Protein AF-A0A511HBB0-F1 (afdb_monomer)

Sequence (126 aa):
MDATVALCPLHPERPAEGTCSRCGTFLCEGCRRWQVGRMLCLHCHTVALGEKPSKRATLALIFATVGFIGFVPGLVGLVLGYQELADIRRGAAPGSGEGWAVLARNVGWFHVAMLVIIGLGVALRG

Organism: NCBI:txid83456

Solvent-accessible surface area (backbone atoms only — not comparable to full-atom values): 6538 Å² total; per-residue (Å²): 132,88,77,82,74,56,46,8,86,92,40,74,91,37,62,35,77,46,50,16,73,85,80,61,49,47,23,22,84,87,47,50,38,83,54,94,92,38,45,24,38,61,68,61,44,55,52,30,70,70,41,68,51,37,72,56,16,54,46,7,34,50,28,21,60,57,8,77,80,73,31,61,47,3,51,55,2,22,54,37,6,53,53,42,50,51,30,37,70,73,68,76,39,51,61,41,14,47,64,40,10,52,49,8,28,56,49,7,51,52,27,52,51,50,51,51,52,52,51,50,56,51,65,76,72,108

pLDDT: mean 90.36, std 8.18, range [42.84, 98.19]

Foldseek 3Di:
DDDPFDAQPVGNVAGFPAAFLQPRGGDGPVQWDDDLNTTHGPVLVVQLVPDDFDPLLVLLLVLLVCCVVPLVSLLVSQVSLVVQCVCVSVVNGRSNSNVSSVVSNVSSVVSVVVVVVVVVVVVVVD

Secondary structure (DSSP, 8-state):
------EETTEEEEE--EE-TTT--EE-TTT-EEETTEEE-HHHHHHHHHSPPPHHHHHHHHHHHHGGGTSHHHHHHHHHHHHHHHHHHTTSS-GGGHHHHHHHHHHHHHHHHHHHHHHHHHHTT-

Structure (mmCIF, N/CA/C/O backbone):
data_AF-A0A511HBB0-F1
#
_entry.id   AF-A0A511HBB0-F1
#
loop_
_atom_site.group_PDB
_atom_site.id
_atom_site.type_symbol
_atom_site.label_atom_id
_atom_site.label_alt_id
_atom_site.label_comp_id
_atom_site.label_asym_id
_atom_site.label_entity_id
_atom_site.label_seq_id
_atom_site.pdbx_PDB_ins_code
_atom_site.Cartn_x
_atom_site.Cartn_y
_atom_site.Cartn_z
_atom_site.occupancy
_atom_site.B_iso_or_equiv
_atom_site.auth_seq_id
_atom_site.auth_comp_id
_atom_site.auth_asym_id
_atom_site.auth_atom_id
_atom_site.pdbx_PDB_model_num
ATOM 1 N N . MET A 1 1 ? -33.242 -21.957 8.378 1.00 42.84 1 MET A N 1
ATOM 2 C CA . MET A 1 1 ? -31.890 -21.700 8.911 1.00 42.84 1 MET A CA 1
ATOM 3 C C . MET A 1 1 ? -31.882 -20.247 9.337 1.00 42.84 1 MET A C 1
ATOM 5 O O . MET A 1 1 ? -31.836 -19.391 8.464 1.00 42.84 1 MET A O 1
ATOM 9 N N . ASP A 1 2 ? -32.044 -19.972 10.630 1.00 48.50 2 ASP A N 1
ATOM 10 C CA . ASP A 1 2 ? -31.961 -18.603 11.147 1.00 48.50 2 ASP A CA 1
ATOM 11 C C . ASP A 1 2 ? -30.508 -18.145 11.062 1.00 48.50 2 ASP A C 1
ATOM 13 O O . ASP A 1 2 ? -29.646 -1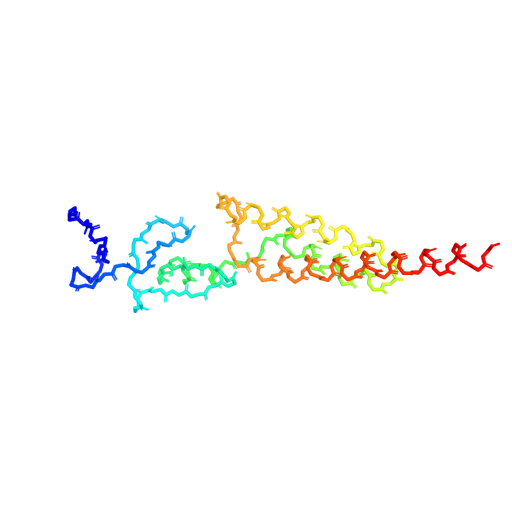8.614 11.806 1.00 48.50 2 ASP A O 1
ATOM 17 N N . ALA A 1 3 ? -30.219 -17.272 10.100 1.00 62.19 3 ALA A N 1
ATOM 18 C CA . ALA A 1 3 ? -28.941 -16.588 10.048 1.00 62.19 3 ALA A CA 1
ATOM 19 C C . ALA A 1 3 ? -28.886 -15.632 11.245 1.00 62.19 3 ALA A C 1
ATOM 21 O O . ALA A 1 3 ? -29.619 -14.646 11.293 1.00 62.19 3 ALA A O 1
ATOM 22 N N . THR A 1 4 ? -28.037 -15.929 12.227 1.00 76.12 4 THR A N 1
ATOM 23 C CA . THR A 1 4 ? -27.729 -15.002 13.313 1.00 76.12 4 THR A CA 1
ATOM 24 C C . THR A 1 4 ? -27.091 -13.752 12.715 1.00 76.12 4 THR A C 1
ATOM 26 O O . THR A 1 4 ? -25.934 -13.753 12.297 1.00 76.12 4 THR A O 1
ATOM 29 N N . VAL A 1 5 ? -27.873 -12.678 12.628 1.00 82.12 5 VAL A N 1
ATOM 30 C CA . VAL A 1 5 ? -27.400 -11.383 12.142 1.00 82.12 5 VAL A CA 1
ATOM 31 C C . VAL A 1 5 ? -26.450 -10.810 13.188 1.00 82.12 5 VAL A C 1
ATOM 33 O O . VAL A 1 5 ? -26.845 -10.571 14.328 1.00 82.12 5 VAL A O 1
ATOM 36 N N . ALA A 1 6 ? -25.185 -10.608 12.819 1.00 87.69 6 ALA A N 1
ATOM 37 C CA . ALA A 1 6 ? -24.238 -9.913 13.680 1.00 87.69 6 ALA A CA 1
ATOM 38 C C . ALA A 1 6 ? -24.700 -8.460 13.871 1.00 87.69 6 ALA A C 1
ATOM 40 O O . ALA A 1 6 ? -25.056 -7.791 12.902 1.00 87.69 6 ALA A O 1
ATOM 41 N N . LEU A 1 7 ? -24.701 -7.975 15.111 1.00 92.50 7 LEU A N 1
ATOM 42 C CA . LEU A 1 7 ? -25.184 -6.639 15.471 1.00 92.50 7 LEU A CA 1
ATOM 43 C C . LEU A 1 7 ? -24.015 -5.719 15.814 1.00 92.50 7 LEU A C 1
ATOM 45 O O . LEU A 1 7 ? -22.953 -6.164 16.261 1.00 92.50 7 LEU A O 1
ATOM 49 N N . CYS A 1 8 ? -24.202 -4.417 15.614 1.00 93.00 8 CYS A N 1
ATOM 50 C CA . CYS A 1 8 ? -23.207 -3.446 16.042 1.00 93.00 8 CYS A CA 1
ATOM 51 C C . CYS A 1 8 ? -23.190 -3.348 17.581 1.00 93.00 8 CYS A C 1
ATOM 53 O O . CYS A 1 8 ? -24.237 -3.110 18.176 1.00 93.00 8 CYS A O 1
ATOM 55 N N . PRO A 1 9 ? -22.026 -3.430 18.254 1.00 90.44 9 PRO A N 1
ATOM 56 C CA . PRO A 1 9 ? -21.971 -3.369 19.719 1.00 90.44 9 PRO A CA 1
ATOM 57 C C . PRO A 1 9 ? -22.408 -2.020 20.300 1.00 90.44 9 PRO A C 1
ATOM 59 O O . PRO A 1 9 ? -22.798 -1.951 21.459 1.00 90.44 9 PRO A O 1
ATOM 62 N N . LEU A 1 10 ? -22.314 -0.947 19.506 1.00 90.88 10 LEU A N 1
ATOM 63 C CA . LEU A 1 10 ? -22.740 0.403 19.893 1.00 90.88 10 LEU A CA 1
ATOM 64 C C . LEU A 1 10 ? -24.210 0.682 19.558 1.00 90.88 10 LEU A C 1
ATOM 66 O O . LEU A 1 10 ? -24.797 1.588 20.136 1.00 90.88 10 LEU A O 1
ATOM 70 N N . HIS A 1 11 ? -24.776 -0.075 18.617 1.00 92.81 11 HIS A N 1
ATOM 71 C CA . HIS A 1 11 ? -26.149 0.065 18.135 1.00 92.81 11 HIS A CA 1
ATOM 72 C C . HIS A 1 11 ? -26.743 -1.342 17.984 1.00 92.81 11 HIS A C 1
ATOM 74 O O . HIS A 1 11 ? -26.761 -1.869 16.864 1.00 92.81 11 HIS A O 1
ATOM 80 N N . PRO A 1 12 ? -27.151 -1.994 19.092 1.00 88.31 12 PRO A N 1
ATOM 81 C CA . PRO A 1 12 ? -27.647 -3.371 19.075 1.00 88.31 12 PRO A CA 1
ATOM 82 C C . PRO A 1 12 ? -28.886 -3.561 18.192 1.00 88.31 12 PRO A C 1
ATOM 84 O O . PRO A 1 12 ? -29.182 -4.666 17.763 1.00 88.31 12 PRO A O 1
ATOM 87 N N . GLU A 1 13 ? -29.606 -2.488 17.889 1.00 90.50 13 GLU A N 1
ATOM 88 C CA . GLU A 1 13 ? -30.754 -2.460 16.990 1.00 90.50 13 GLU A CA 1
ATOM 89 C C . GLU A 1 13 ? -30.379 -2.452 15.499 1.00 90.50 13 GLU A C 1
ATOM 91 O O . GLU A 1 13 ? -31.255 -2.596 14.646 1.00 90.50 13 GLU A O 1
ATOM 96 N N . ARG A 1 14 ? -29.094 -2.273 15.156 1.00 91.44 14 ARG A N 1
ATOM 97 C CA . ARG A 1 14 ? -28.629 -2.186 13.766 1.00 91.44 14 ARG A CA 1
ATOM 98 C C . ARG A 1 14 ? -27.789 -3.396 13.358 1.00 91.44 14 ARG A C 1
ATOM 100 O O . ARG A 1 14 ? -26.821 -3.729 14.054 1.00 91.44 14 ARG A O 1
ATOM 107 N N . PRO A 1 15 ? -28.075 -3.997 12.187 1.00 91.94 15 PRO A N 1
ATOM 108 C CA . PRO A 1 15 ? -27.241 -5.054 11.640 1.00 91.94 15 PRO A CA 1
ATOM 109 C C . PRO A 1 15 ? -25.841 -4.520 11.321 1.00 91.94 15 PRO A C 1
ATOM 111 O O . PRO A 1 15 ? -25.659 -3.382 10.878 1.00 91.94 15 PRO A O 1
ATOM 114 N N . ALA A 1 16 ? -24.839 -5.354 11.566 1.00 92.62 16 ALA A N 1
ATOM 115 C CA . ALA A 1 16 ? -23.480 -5.095 11.145 1.00 92.62 16 ALA A CA 1
ATOM 116 C C . ALA A 1 16 ? -23.346 -5.361 9.642 1.00 92.62 16 ALA A C 1
ATOM 118 O O . ALA A 1 16 ? -23.740 -6.412 9.146 1.00 92.62 16 ALA A O 1
ATOM 119 N N . GLU A 1 17 ? -22.745 -4.419 8.925 1.00 91.69 17 GLU A N 1
ATOM 120 C CA . GLU A 1 17 ? -22.439 -4.553 7.496 1.00 91.69 17 GLU A CA 1
ATOM 121 C C . GLU A 1 17 ? -21.042 -5.132 7.256 1.00 91.69 17 GLU A C 1
ATOM 123 O O . GLU A 1 17 ? -20.699 -5.535 6.147 1.00 91.69 17 GLU A O 1
ATOM 128 N N . GLY A 1 18 ? -20.210 -5.144 8.294 1.00 91.06 18 GLY A N 1
ATOM 129 C CA . GLY A 1 18 ? -18.856 -5.657 8.223 1.00 91.06 18 GLY A CA 1
ATOM 130 C C . GLY A 1 18 ? -18.143 -5.584 9.562 1.00 91.06 18 GLY A C 1
ATOM 131 O O . GLY A 1 18 ? -18.732 -5.290 10.605 1.00 91.06 18 GLY A O 1
ATOM 132 N N . THR A 1 19 ? -16.845 -5.848 9.521 1.00 93.56 19 THR A N 1
ATOM 133 C CA . THR A 1 19 ? -15.960 -5.841 10.684 1.00 93.56 19 THR A CA 1
ATOM 134 C C . THR A 1 19 ? -14.807 -4.872 10.479 1.00 93.56 19 THR A C 1
ATOM 136 O O . THR A 1 19 ? -14.259 -4.731 9.386 1.00 93.56 19 THR A O 1
ATOM 139 N N . CYS A 1 20 ? -14.421 -4.196 11.560 1.00 91.81 20 CYS A N 1
ATOM 140 C CA . CYS A 1 20 ? -13.249 -3.339 11.586 1.00 91.81 20 CYS A CA 1
ATOM 141 C C . CYS A 1 20 ? -12.011 -4.155 11.205 1.00 91.81 20 CYS A C 1
ATOM 143 O O . CYS A 1 20 ? -11.641 -5.088 11.915 1.00 91.81 20 CYS A O 1
ATOM 145 N N . SER A 1 21 ? -11.316 -3.757 10.142 1.00 88.50 21 SER A N 1
ATOM 146 C CA . SER A 1 21 ? -10.125 -4.450 9.64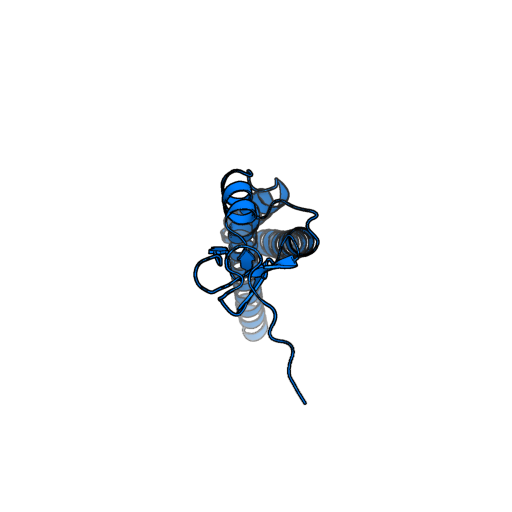1 1.00 88.50 21 SER A CA 1
ATOM 147 C C . SER A 1 21 ? -8.936 -4.421 10.615 1.00 88.50 21 SER A C 1
ATOM 149 O O . SER A 1 21 ? -7.962 -5.129 10.387 1.00 88.50 21 SER A O 1
ATOM 151 N N . ARG A 1 22 ? -8.987 -3.598 11.678 1.00 86.00 22 ARG A N 1
ATOM 152 C CA . ARG A 1 22 ? -7.931 -3.489 12.704 1.00 86.00 22 ARG A CA 1
ATOM 153 C C . ARG A 1 22 ? -8.252 -4.276 13.976 1.00 86.00 22 ARG A C 1
ATOM 155 O O . ARG A 1 22 ? -7.408 -5.028 14.439 1.00 86.00 22 ARG A O 1
ATOM 162 N N . CYS A 1 23 ? -9.437 -4.082 14.558 1.00 89.44 23 CYS A N 1
ATOM 163 C CA . CYS A 1 23 ? -9.797 -4.659 15.863 1.00 89.44 23 CYS A CA 1
ATOM 164 C C . CYS A 1 23 ? -10.871 -5.756 15.798 1.00 89.44 23 CYS A C 1
ATOM 166 O O . CYS A 1 23 ? -11.229 -6.308 16.831 1.00 89.44 23 CYS A O 1
ATOM 168 N N . GLY A 1 24 ? -11.427 -6.047 14.618 1.00 90.88 24 GLY A N 1
ATOM 169 C CA . GLY A 1 24 ? -12.444 -7.087 14.434 1.00 90.88 24 GLY A CA 1
ATOM 170 C C . GLY A 1 24 ? -13.847 -6.738 14.942 1.00 90.88 24 GLY A C 1
ATOM 171 O O . GLY A 1 24 ? -14.750 -7.553 14.819 1.00 90.88 24 GLY A O 1
ATOM 172 N N . THR A 1 25 ? -14.071 -5.539 15.487 1.00 93.38 25 THR A N 1
ATOM 173 C CA . THR A 1 25 ? -15.395 -5.095 15.960 1.00 93.38 25 THR A CA 1
ATOM 174 C C . THR A 1 25 ? -16.412 -5.024 14.820 1.00 93.38 25 THR A C 1
ATOM 176 O O . THR A 1 25 ? -16.101 -4.468 13.770 1.00 93.38 25 THR A O 1
ATOM 179 N N . PHE A 1 26 ? -17.635 -5.515 15.040 1.00 94.75 26 PHE A N 1
ATOM 180 C CA . PHE A 1 26 ? -18.753 -5.387 14.099 1.00 94.75 26 PHE A CA 1
ATOM 181 C C . PHE A 1 26 ? -19.215 -3.929 13.940 1.00 94.75 26 PHE A C 1
ATOM 183 O O . PHE A 1 26 ? -19.410 -3.211 14.923 1.00 94.75 26 PHE A O 1
ATOM 190 N N . LEU A 1 27 ? -19.401 -3.483 12.697 1.00 95.25 27 LEU A N 1
ATOM 191 C CA . LEU A 1 27 ? -19.721 -2.099 12.348 1.00 95.25 27 LEU A CA 1
ATOM 192 C C . LEU A 1 27 ? -21.035 -2.032 11.577 1.00 95.25 27 LEU A C 1
ATOM 194 O O . LEU A 1 27 ? -21.192 -2.704 10.561 1.00 95.25 27 LEU A O 1
ATOM 198 N N . CYS A 1 28 ? -21.956 -1.182 12.031 1.00 95.06 28 CYS A N 1
ATOM 199 C CA . CYS A 1 28 ? -23.084 -0.749 11.210 1.00 95.06 28 CYS A CA 1
ATOM 200 C C . CYS A 1 28 ? -22.657 0.363 10.239 1.00 95.06 28 CYS A C 1
ATOM 202 O O . CYS A 1 28 ? -21.579 0.958 10.379 1.00 95.06 28 CYS A O 1
ATOM 204 N N . GLU A 1 29 ? -23.549 0.707 9.312 1.00 92.19 29 GLU A N 1
ATOM 205 C CA . GLU A 1 29 ? -23.349 1.763 8.316 1.00 92.19 29 GLU A CA 1
ATOM 206 C C . GLU A 1 29 ? -22.909 3.111 8.923 1.00 92.19 29 GLU A C 1
ATOM 208 O O . GLU A 1 29 ? -22.080 3.820 8.358 1.00 92.19 29 GLU A O 1
ATOM 213 N N . GLY A 1 30 ? -23.418 3.463 10.109 1.00 91.00 30 GLY A N 1
ATOM 214 C CA . GLY A 1 30 ? -23.077 4.724 10.781 1.00 91.00 30 GLY A CA 1
ATOM 215 C C . GLY A 1 30 ? -21.705 4.717 11.465 1.00 91.00 30 GLY A C 1
ATOM 216 O O . GLY A 1 30 ? -21.033 5.752 11.550 1.00 91.00 30 GLY A O 1
ATOM 217 N N . CYS A 1 31 ? -21.266 3.548 11.941 1.00 92.94 31 CYS A N 1
ATOM 218 C CA . CYS A 1 31 ? -20.009 3.384 12.674 1.00 92.94 31 CYS A CA 1
ATOM 219 C C . CYS A 1 31 ? -18.804 3.135 11.759 1.00 92.94 31 CYS A C 1
ATOM 221 O O . CYS A 1 31 ? -17.667 3.331 12.201 1.00 92.94 31 CYS A O 1
ATOM 223 N N . ARG A 1 32 ? -19.026 2.712 10.507 1.00 92.81 32 ARG A N 1
ATOM 224 C CA . ARG A 1 32 ? -17.943 2.452 9.554 1.00 92.81 32 ARG A CA 1
ATOM 225 C C . ARG A 1 32 ? -17.254 3.746 9.118 1.00 92.81 32 ARG A C 1
ATOM 227 O O . ARG A 1 32 ? -17.890 4.773 8.868 1.00 92.81 32 ARG A O 1
ATOM 234 N N . ARG A 1 33 ? -15.930 3.700 9.012 1.00 92.81 33 ARG A N 1
ATOM 235 C CA . ARG A 1 33 ? -15.092 4.727 8.387 1.00 92.81 33 ARG A CA 1
ATOM 236 C C . ARG A 1 33 ? -14.204 4.058 7.354 1.00 92.81 33 ARG A C 1
ATOM 238 O O . ARG A 1 33 ? -13.598 3.029 7.641 1.00 92.81 33 ARG A O 1
ATOM 245 N N . TRP A 1 34 ? -14.155 4.627 6.157 1.00 87.19 34 TRP A N 1
ATOM 246 C CA . TRP A 1 34 ? -13.344 4.100 5.067 1.00 87.19 34 TRP A CA 1
ATOM 247 C C . TRP A 1 34 ? -11.974 4.768 5.060 1.00 87.19 34 TRP A C 1
ATOM 249 O O . TRP A 1 34 ? -11.882 5.989 4.986 1.00 87.19 34 TRP A O 1
ATOM 259 N N . GLN A 1 35 ? -10.918 3.959 5.096 1.00 83.44 35 GLN A N 1
ATOM 260 C CA . GLN A 1 35 ? -9.538 4.412 4.948 1.00 83.44 35 GLN A CA 1
ATOM 261 C C . GLN A 1 35 ? -8.831 3.516 3.937 1.00 83.44 35 GLN A C 1
ATOM 263 O O . GLN A 1 35 ? -8.616 2.343 4.205 1.00 83.44 35 GLN A O 1
ATOM 268 N N . VAL A 1 36 ? -8.525 4.064 2.756 1.00 80.44 36 VAL A N 1
ATOM 269 C CA . VAL A 1 36 ? -7.784 3.391 1.666 1.00 80.44 36 VAL A CA 1
ATOM 270 C C . VAL A 1 36 ? -8.259 1.943 1.413 1.00 80.44 36 VAL A C 1
ATOM 272 O O . VAL A 1 36 ? -7.475 1.006 1.329 1.00 80.44 36 VAL A O 1
ATOM 275 N N . GLY A 1 37 ? -9.578 1.745 1.304 1.00 77.44 37 GLY A N 1
ATOM 276 C CA . GLY A 1 37 ? -10.181 0.429 1.038 1.00 77.44 37 GLY A CA 1
ATOM 277 C C . GLY A 1 37 ? -10.388 -0.463 2.268 1.00 77.44 37 GLY A C 1
ATOM 278 O O . GLY A 1 37 ? -10.925 -1.560 2.137 1.00 77.44 37 GLY A O 1
ATOM 279 N N . ARG A 1 38 ? -10.025 0.002 3.467 1.00 82.38 38 ARG A N 1
ATOM 280 C CA . ARG A 1 38 ? -10.339 -0.657 4.739 1.00 82.38 38 ARG A CA 1
ATOM 281 C C . ARG A 1 38 ? -11.554 -0.056 5.402 1.00 82.38 38 ARG A C 1
ATOM 283 O O . ARG A 1 38 ? -11.725 1.162 5.418 1.00 82.38 38 ARG A O 1
ATOM 290 N N . MET A 1 39 ? -12.323 -0.923 6.045 1.00 89.75 39 MET A N 1
ATOM 291 C CA . MET A 1 39 ? -13.396 -0.525 6.938 1.00 89.75 39 MET A CA 1
ATOM 292 C C . MET A 1 39 ? -12.853 -0.478 8.370 1.00 89.75 39 MET A C 1
ATOM 294 O O . MET A 1 39 ? -12.440 -1.496 8.918 1.00 89.75 39 MET A O 1
ATOM 298 N N . LEU A 1 40 ? -12.827 0.699 8.987 1.00 91.12 40 LEU A N 1
ATOM 299 C CA . LEU A 1 40 ? -12.357 0.915 10.355 1.00 91.12 40 LEU A CA 1
ATO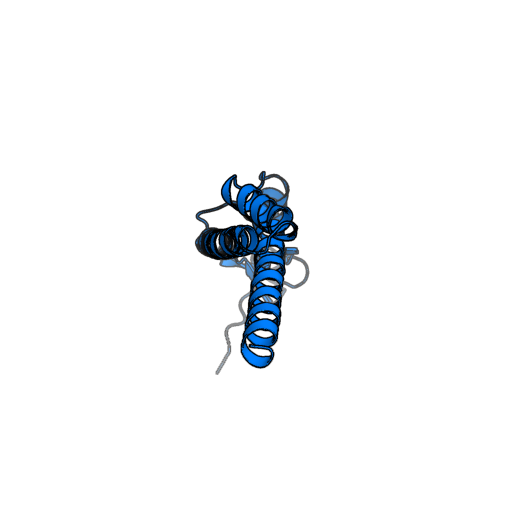M 300 C C . LEU A 1 40 ? -13.494 1.415 11.250 1.00 91.12 40 LEU A C 1
ATOM 302 O O . LEU A 1 40 ? -14.419 2.084 10.789 1.00 91.12 40 LEU A O 1
ATOM 306 N N . CYS A 1 41 ? -13.412 1.116 12.548 1.00 92.69 41 CYS A N 1
ATOM 307 C CA . CYS A 1 41 ? -14.251 1.771 13.549 1.00 92.69 41 CYS A CA 1
ATOM 308 C C . CYS A 1 41 ? -13.765 3.210 13.782 1.00 92.69 41 CYS A C 1
ATOM 310 O O . CYS A 1 41 ? -12.608 3.529 13.497 1.00 92.69 41 CYS A O 1
AT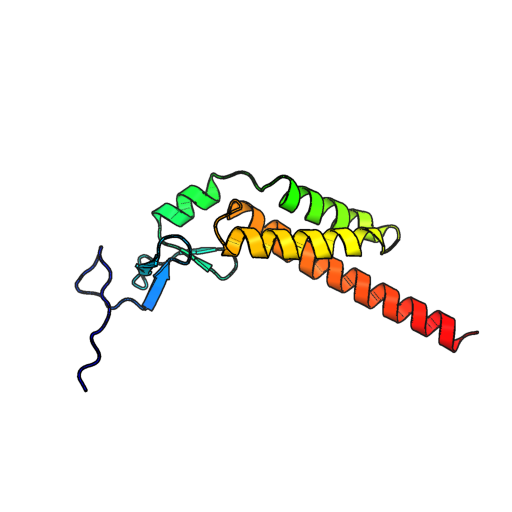OM 312 N N . LEU A 1 42 ? -14.620 4.072 14.345 1.00 90.19 42 LEU A N 1
ATOM 313 C CA . LEU A 1 42 ? -14.274 5.474 14.603 1.00 90.19 42 LEU A CA 1
ATOM 314 C C . LEU A 1 42 ? -12.969 5.623 15.401 1.00 90.19 42 LEU A C 1
ATOM 316 O O . LEU A 1 42 ? -12.117 6.414 15.016 1.00 90.19 42 LEU A O 1
ATOM 320 N N . HIS A 1 43 ? -12.790 4.829 16.460 1.00 89.31 43 HIS A N 1
ATOM 321 C CA . HIS A 1 43 ? -11.585 4.874 17.289 1.00 89.31 43 HIS A CA 1
ATOM 322 C C . HIS A 1 43 ? -10.326 4.453 16.514 1.00 89.31 43 HIS A C 1
ATOM 324 O O . HIS A 1 43 ? -9.326 5.160 16.502 1.00 89.31 43 HIS A O 1
ATOM 330 N N . CYS A 1 44 ? -10.365 3.323 15.803 1.00 88.19 44 CYS A N 1
ATOM 331 C CA . CYS A 1 44 ? -9.222 2.882 15.005 1.00 88.19 44 CYS A CA 1
ATOM 332 C C . CYS A 1 44 ? -8.894 3.854 13.866 1.00 88.19 44 CYS A C 1
ATOM 334 O O . CYS A 1 44 ? -7.723 3.996 13.523 1.00 88.19 44 CYS A O 1
ATOM 336 N N . HIS A 1 45 ? -9.908 4.511 13.301 1.00 89.00 45 HIS A N 1
ATOM 337 C CA . HIS A 1 45 ? -9.752 5.528 12.268 1.00 89.00 45 HIS A CA 1
ATOM 338 C C . HIS A 1 45 ? -9.097 6.805 12.813 1.00 89.00 45 HIS A C 1
ATOM 340 O O . HIS A 1 45 ? -8.159 7.312 12.208 1.00 89.00 45 HIS A O 1
ATOM 346 N N . THR A 1 46 ? -9.526 7.312 13.975 1.00 87.25 46 THR A N 1
ATOM 347 C CA . THR A 1 46 ? -8.898 8.498 14.586 1.00 87.25 46 THR A CA 1
ATOM 348 C C . THR A 1 46 ? -7.452 8.233 14.989 1.00 87.25 46 THR A C 1
ATOM 350 O O . THR A 1 46 ? -6.589 9.068 14.731 1.00 87.25 46 THR A O 1
ATOM 353 N N . VAL A 1 47 ? -7.163 7.051 15.542 1.00 83.88 47 VAL A N 1
ATOM 354 C CA . VAL A 1 47 ? -5.788 6.623 15.837 1.00 83.88 47 VAL A CA 1
ATOM 355 C C . VAL A 1 47 ? -4.955 6.577 14.552 1.00 83.88 47 VAL A C 1
ATOM 357 O O . VAL A 1 47 ? -3.855 7.121 14.509 1.00 83.88 47 VAL A O 1
ATOM 360 N N . ALA A 1 48 ? -5.491 5.990 13.479 1.00 79.88 48 ALA A N 1
ATOM 361 C CA . ALA A 1 48 ? -4.785 5.881 12.206 1.00 79.88 48 ALA A CA 1
ATOM 362 C C . ALA A 1 48 ? -4.542 7.236 11.513 1.00 79.88 48 ALA A C 1
ATOM 364 O O . ALA A 1 48 ? -3.577 7.350 10.768 1.00 79.88 48 ALA A O 1
ATOM 365 N N . LEU A 1 49 ? -5.362 8.264 11.756 1.00 77.56 49 LEU A N 1
ATOM 366 C CA . LEU A 1 49 ? -5.114 9.624 11.254 1.00 77.56 49 LEU A CA 1
ATOM 367 C C . LEU A 1 49 ? -3.986 10.348 12.007 1.00 77.56 49 LEU A C 1
ATOM 369 O O . LEU A 1 49 ? -3.319 11.201 11.428 1.00 77.56 49 LEU A O 1
ATOM 373 N N . GLY A 1 50 ? -3.783 10.032 13.290 1.00 76.88 50 GLY A N 1
ATOM 374 C CA . GLY A 1 50 ? -2.755 10.662 14.125 1.00 76.88 50 GLY A CA 1
ATOM 375 C C . GLY A 1 50 ? -1.366 10.021 14.019 1.00 76.88 50 GLY A C 1
ATOM 376 O O . GLY A 1 50 ? -0.365 10.650 14.363 1.00 76.88 50 GLY A O 1
ATOM 377 N N . GLU A 1 51 ? -1.279 8.775 13.553 1.00 82.81 51 GLU A N 1
ATOM 378 C CA . GLU A 1 51 ? -0.009 8.065 13.393 1.00 82.81 51 GLU A CA 1
ATOM 379 C C . GLU A 1 51 ? 0.794 8.643 12.211 1.00 82.81 51 GLU A C 1
ATOM 381 O O . GLU A 1 51 ? 0.281 8.805 11.107 1.00 82.81 51 GLU A O 1
ATOM 386 N N . LYS A 1 52 ? 2.093 8.907 12.387 1.00 85.9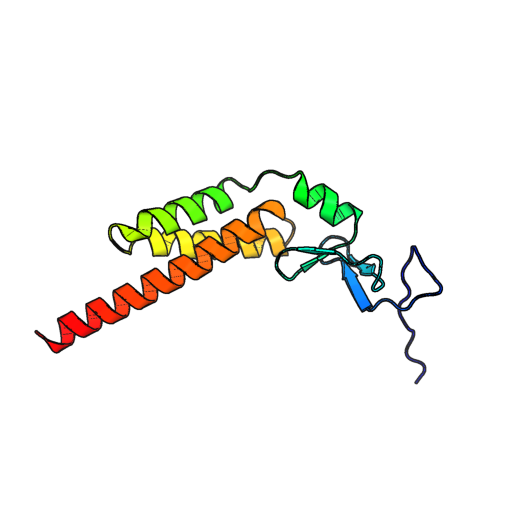4 52 LYS A N 1
ATOM 387 C CA . LYS A 1 52 ? 2.963 9.256 11.249 1.00 85.94 52 LYS A CA 1
ATOM 388 C C . LYS A 1 52 ? 3.192 8.019 10.367 1.00 85.94 52 LYS A C 1
ATOM 390 O O . LYS A 1 52 ? 3.345 6.929 10.923 1.00 85.94 52 LYS A O 1
ATOM 395 N N . PRO A 1 53 ? 3.262 8.167 9.029 1.00 86.44 53 PRO A N 1
ATOM 396 C CA . PRO A 1 53 ? 3.646 7.074 8.143 1.00 86.44 53 PRO A CA 1
ATOM 397 C C . PRO A 1 53 ? 4.965 6.440 8.586 1.00 86.44 53 PRO A C 1
ATOM 399 O O . PRO A 1 53 ? 5.859 7.127 9.095 1.00 86.44 53 PRO A O 1
ATOM 402 N N . SER A 1 54 ? 5.109 5.131 8.378 1.00 88.88 54 SER A N 1
ATOM 403 C CA . SER A 1 54 ? 6.370 4.462 8.683 1.00 88.88 54 SER A CA 1
ATOM 404 C C . SER A 1 54 ? 7.498 5.000 7.796 1.00 88.88 54 SER A C 1
ATOM 406 O O . SER A 1 54 ? 7.280 5.463 6.672 1.00 88.88 54 SER A O 1
ATOM 408 N N . LYS A 1 55 ? 8.746 4.872 8.266 1.00 93.19 55 LYS A N 1
ATOM 409 C CA . LYS A 1 55 ? 9.922 5.196 7.441 1.00 93.19 55 LYS A CA 1
ATOM 410 C C . LYS A 1 55 ? 9.917 4.415 6.126 1.00 93.19 55 LYS A C 1
ATOM 412 O O . LYS A 1 55 ? 10.360 4.946 5.115 1.00 93.19 55 LYS A O 1
ATOM 417 N N . ARG A 1 56 ? 9.405 3.178 6.127 1.00 93.38 56 ARG A N 1
ATOM 418 C CA . ARG A 1 56 ? 9.321 2.344 4.927 1.00 93.38 56 ARG A CA 1
ATOM 419 C C . ARG A 1 56 ? 8.290 2.885 3.940 1.00 93.38 56 ARG A C 1
ATOM 421 O O . ARG A 1 56 ? 8.620 2.973 2.764 1.00 93.38 56 ARG A O 1
ATOM 428 N N . ALA A 1 57 ? 7.109 3.303 4.397 1.00 91.81 57 ALA A N 1
ATOM 429 C CA . ALA A 1 57 ? 6.102 3.948 3.551 1.00 91.81 57 ALA A CA 1
ATOM 430 C C . ALA A 1 57 ? 6.657 5.220 2.887 1.00 91.81 57 ALA A C 1
ATOM 432 O O . ALA A 1 57 ? 6.514 5.419 1.680 1.00 91.81 57 ALA A O 1
ATOM 433 N N . THR A 1 58 ? 7.362 6.046 3.665 1.00 95.31 58 THR A N 1
ATOM 434 C CA . THR A 1 58 ? 8.016 7.261 3.166 1.00 95.31 58 THR A CA 1
ATOM 435 C C . THR A 1 58 ? 9.112 6.936 2.150 1.00 95.31 58 THR A C 1
ATOM 437 O O . THR A 1 58 ? 9.141 7.523 1.071 1.00 95.31 58 THR A O 1
ATOM 440 N N . LEU A 1 59 ? 9.990 5.972 2.452 1.00 95.75 59 LEU A N 1
ATOM 441 C CA . LEU A 1 59 ? 11.041 5.535 1.528 1.00 95.75 59 LEU A CA 1
ATOM 442 C C . LEU A 1 59 ? 10.458 4.945 0.243 1.00 95.75 59 LEU A C 1
ATOM 444 O O . LEU A 1 59 ? 10.957 5.261 -0.832 1.00 95.75 59 LEU A O 1
ATOM 448 N N . ALA A 1 60 ? 9.390 4.148 0.330 1.00 94.88 60 ALA A N 1
ATOM 449 C CA . ALA A 1 60 ? 8.709 3.601 -0.838 1.00 94.88 60 ALA A CA 1
ATOM 450 C C . ALA A 1 60 ? 8.290 4.720 -1.802 1.00 94.88 60 ALA A C 1
ATOM 452 O O . ALA A 1 60 ? 8.568 4.633 -2.999 1.00 94.88 60 ALA A O 1
ATOM 453 N N . LEU A 1 61 ? 7.696 5.801 -1.281 1.00 93.81 61 LEU A N 1
ATOM 454 C CA . LEU A 1 61 ? 7.296 6.936 -2.111 1.00 93.81 61 LEU A CA 1
ATOM 455 C C . LEU A 1 61 ? 8.494 7.719 -2.665 1.00 93.81 61 LEU A C 1
ATOM 457 O O . LEU A 1 61 ? 8.461 8.130 -3.826 1.00 93.81 61 LEU A O 1
ATOM 461 N N . ILE A 1 62 ? 9.559 7.901 -1.877 1.00 96.50 62 ILE A N 1
ATOM 462 C CA . ILE A 1 62 ? 10.788 8.561 -2.344 1.00 96.50 62 ILE A CA 1
ATOM 463 C C . ILE A 1 62 ? 11.383 7.783 -3.520 1.00 96.50 62 ILE A C 1
ATOM 465 O O . ILE A 1 62 ? 11.633 8.369 -4.569 1.00 96.50 62 ILE A O 1
ATOM 469 N N . PHE A 1 63 ? 11.556 6.467 -3.386 1.00 95.94 63 PHE A N 1
ATOM 470 C CA . PHE A 1 63 ? 12.096 5.625 -4.455 1.00 95.94 63 PHE A CA 1
ATOM 471 C C . PHE A 1 63 ? 11.195 5.604 -5.693 1.00 95.94 63 PHE A C 1
ATOM 473 O O . PHE A 1 63 ? 11.699 5.708 -6.810 1.00 95.94 63 PHE A O 1
ATOM 480 N N . ALA A 1 64 ? 9.873 5.551 -5.505 1.00 94.00 64 ALA A N 1
ATOM 481 C CA . ALA A 1 64 ? 8.918 5.684 -6.601 1.00 94.00 64 ALA A CA 1
ATOM 482 C C . ALA A 1 64 ? 9.083 7.030 -7.333 1.00 94.00 64 ALA A C 1
ATOM 484 O O . ALA A 1 64 ? 9.145 7.069 -8.556 1.00 94.00 64 ALA A O 1
ATOM 485 N N . THR A 1 65 ? 9.244 8.133 -6.601 1.00 96.06 65 THR A N 1
ATOM 486 C CA . THR A 1 65 ? 9.441 9.471 -7.184 1.00 96.06 65 THR A CA 1
ATOM 487 C C . THR A 1 65 ? 10.789 9.602 -7.900 1.00 96.06 65 THR A C 1
ATOM 489 O O . THR A 1 65 ? 10.855 10.060 -9.037 1.00 96.06 65 THR A O 1
ATOM 492 N N . VAL A 1 66 ? 11.880 9.145 -7.283 1.00 96.12 66 VAL A N 1
ATOM 493 C CA . VAL A 1 66 ? 13.220 9.147 -7.901 1.00 96.12 66 VAL A CA 1
ATOM 494 C C . VAL A 1 66 ? 13.267 8.228 -9.130 1.00 96.12 66 VAL A C 1
ATOM 496 O O . VAL A 1 66 ? 14.042 8.461 -10.057 1.00 96.12 66 VAL A O 1
ATOM 499 N N . GLY A 1 67 ? 12.383 7.227 -9.192 1.00 92.88 67 GLY A N 1
ATOM 500 C CA . GLY A 1 67 ? 12.202 6.342 -10.338 1.00 92.88 67 GLY A CA 1
ATOM 501 C C . GLY A 1 67 ? 11.961 7.073 -11.656 1.00 92.88 67 GLY A C 1
ATOM 502 O O . GLY A 1 67 ? 12.305 6.540 -12.699 1.00 92.88 67 GLY A O 1
ATOM 503 N N . PHE A 1 68 ? 11.459 8.306 -11.667 1.00 94.19 68 PHE A N 1
ATOM 504 C CA . PHE A 1 68 ? 11.286 9.047 -12.921 1.00 94.19 68 PHE A CA 1
ATOM 505 C C . PHE A 1 68 ? 12.603 9.442 -13.618 1.00 94.19 68 PHE A C 1
ATOM 507 O O . PHE A 1 68 ? 12.573 9.775 -14.797 1.00 94.19 68 PHE A O 1
ATOM 514 N N . ILE A 1 69 ? 13.756 9.355 -12.942 1.00 93.50 69 ILE A N 1
ATOM 515 C CA . ILE A 1 69 ? 15.068 9.692 -13.527 1.00 93.50 69 ILE A CA 1
ATOM 516 C C . ILE A 1 69 ? 15.647 8.535 -14.367 1.00 93.50 69 ILE A C 1
ATOM 518 O O . ILE A 1 69 ? 16.440 8.766 -15.273 1.00 93.50 69 ILE A O 1
ATOM 522 N N . GLY A 1 70 ? 15.252 7.286 -14.105 1.00 89.44 70 GLY A N 1
ATOM 523 C CA . GLY A 1 70 ? 15.835 6.123 -14.796 1.00 89.44 70 GLY A CA 1
ATOM 524 C C . GLY A 1 70 ? 15.064 4.812 -14.652 1.00 89.44 70 GLY A C 1
ATOM 525 O O . GLY A 1 70 ? 15.592 3.750 -14.960 1.00 89.44 70 GLY A O 1
ATOM 526 N N . PHE A 1 71 ? 13.832 4.876 -14.154 1.00 91.25 71 PHE A N 1
ATOM 527 C CA . PHE A 1 71 ? 12.870 3.795 -13.906 1.00 91.25 71 PHE A CA 1
ATOM 528 C C . PHE A 1 71 ? 13.294 2.720 -12.885 1.00 91.25 71 PHE A C 1
ATOM 530 O O . PHE A 1 71 ? 12.448 2.242 -12.132 1.00 91.25 71 PHE A O 1
ATOM 537 N N . VAL A 1 72 ? 14.586 2.397 -12.757 1.00 92.12 72 VAL A N 1
ATOM 538 C CA . VAL A 1 72 ? 15.107 1.374 -11.830 1.00 92.12 72 VAL A CA 1
ATOM 539 C C . VAL A 1 72 ? 14.797 1.675 -10.354 1.00 92.12 72 VAL A C 1
ATOM 541 O O . VAL A 1 72 ? 14.303 0.773 -9.673 1.00 92.12 72 VAL A O 1
ATOM 544 N N . PRO A 1 73 ? 14.980 2.905 -9.823 1.00 94.12 73 PRO A N 1
ATOM 545 C CA . PRO A 1 73 ? 14.595 3.202 -8.439 1.00 94.12 73 PRO A CA 1
ATOM 546 C C . PRO A 1 73 ? 13.098 2.975 -8.164 1.00 94.12 73 PRO A C 1
ATOM 548 O O . PRO A 1 73 ? 12.728 2.598 -7.052 1.00 94.12 73 PRO A O 1
ATOM 551 N N . GLY A 1 74 ? 12.243 3.106 -9.186 1.00 91.88 74 GLY A N 1
ATOM 552 C CA . GLY A 1 74 ? 10.808 2.831 -9.086 1.00 91.88 74 GLY A CA 1
ATOM 553 C C . GLY A 1 74 ? 10.493 1.374 -8.733 1.00 91.88 74 GLY A C 1
ATOM 554 O O . GLY A 1 74 ? 9.521 1.110 -8.026 1.00 91.88 74 GLY A O 1
ATOM 555 N N . LEU A 1 75 ? 11.360 0.430 -9.118 1.00 95.81 75 LEU A N 1
ATOM 556 C CA . LEU A 1 75 ? 11.237 -0.986 -8.750 1.00 95.81 75 LEU A CA 1
ATOM 557 C C . LEU A 1 75 ? 11.479 -1.211 -7.252 1.00 95.81 75 LEU A C 1
ATOM 559 O O . LEU A 1 75 ? 10.799 -2.018 -6.621 1.00 95.81 75 LEU A O 1
ATOM 563 N N . VAL A 1 76 ? 12.410 -0.461 -6.657 1.00 96.00 76 VAL A N 1
ATOM 564 C CA . VAL A 1 76 ? 12.634 -0.485 -5.203 1.00 96.00 76 VAL A CA 1
ATOM 565 C C . VAL A 1 76 ? 11.404 0.072 -4.486 1.00 96.00 76 VAL A C 1
ATOM 567 O O . VAL A 1 76 ? 10.901 -0.547 -3.547 1.00 96.00 76 VAL A O 1
ATOM 570 N N . GLY A 1 77 ? 10.866 1.195 -4.976 1.00 94.50 77 GLY A N 1
ATOM 571 C CA . GLY A 1 77 ? 9.623 1.783 -4.468 1.00 94.50 77 GLY A CA 1
ATOM 572 C C . GLY A 1 77 ? 8.443 0.807 -4.518 1.00 94.50 77 GLY A C 1
ATOM 573 O O . GLY A 1 77 ? 7.686 0.705 -3.551 1.00 94.50 77 GLY A O 1
ATOM 574 N N . LEU A 1 78 ? 8.341 0.020 -5.595 1.00 97.00 78 LEU A N 1
ATOM 575 C CA . LEU A 1 78 ? 7.327 -1.021 -5.770 1.00 97.00 78 LEU A CA 1
ATOM 576 C C . LEU A 1 78 ? 7.391 -2.084 -4.667 1.00 97.00 78 LEU A C 1
ATOM 578 O O . LEU A 1 78 ? 6.383 -2.368 -4.015 1.00 97.00 78 LEU A O 1
ATOM 582 N N . VAL A 1 79 ? 8.576 -2.662 -4.446 1.00 97.75 79 VAL A N 1
ATOM 583 C CA . VAL A 1 79 ? 8.785 -3.726 -3.451 1.00 97.75 79 VAL A CA 1
ATOM 584 C C . VAL A 1 79 ? 8.501 -3.210 -2.042 1.00 97.75 79 VAL A C 1
ATOM 586 O O . VAL A 1 79 ? 7.763 -3.852 -1.291 1.00 97.75 79 VAL A O 1
ATOM 589 N N . LEU A 1 80 ? 9.024 -2.029 -1.696 1.00 96.44 80 LEU A N 1
ATOM 590 C CA . LEU A 1 80 ? 8.784 -1.412 -0.390 1.00 96.44 80 LEU A CA 1
ATOM 591 C C . LEU A 1 80 ? 7.296 -1.104 -0.171 1.00 96.44 80 LEU A C 1
ATOM 593 O O . LEU A 1 80 ? 6.785 -1.335 0.924 1.00 96.44 80 LEU A O 1
ATOM 597 N N . GLY A 1 81 ? 6.584 -0.659 -1.213 1.00 95.44 81 GLY A N 1
ATOM 598 C CA . GLY A 1 81 ? 5.137 -0.447 -1.171 1.00 95.44 81 GLY A CA 1
ATOM 599 C C . GLY A 1 81 ? 4.364 -1.734 -0.866 1.00 95.44 81 GLY A C 1
ATOM 600 O O . GLY A 1 81 ? 3.498 -1.745 0.006 1.00 95.44 81 GLY A O 1
ATOM 601 N N . TYR A 1 82 ? 4.706 -2.854 -1.513 1.00 97.38 82 TYR A N 1
ATOM 602 C CA . TYR A 1 82 ? 4.084 -4.150 -1.214 1.00 97.38 82 TYR A CA 1
ATOM 603 C C . TYR A 1 82 ? 4.374 -4.645 0.207 1.00 97.38 82 TYR A C 1
ATOM 605 O O . TYR A 1 82 ? 3.457 -5.129 0.877 1.00 97.38 82 TYR A O 1
ATOM 613 N N . GLN A 1 83 ? 5.623 -4.524 0.667 1.00 97.06 83 GLN A N 1
ATOM 614 C CA . GLN A 1 83 ? 6.024 -4.921 2.019 1.00 97.06 83 GLN A CA 1
ATOM 615 C C . GLN A 1 83 ? 5.273 -4.116 3.082 1.00 97.06 83 GLN A C 1
ATOM 617 O O . GLN A 1 83 ? 4.742 -4.694 4.027 1.00 97.06 83 GLN A O 1
ATOM 622 N N . GLU A 1 84 ? 5.169 -2.800 2.901 1.00 95.38 84 GLU A N 1
ATOM 623 C CA . GLU A 1 84 ? 4.439 -1.932 3.823 1.00 95.38 84 GLU A CA 1
ATOM 624 C C . GLU A 1 84 ? 2.947 -2.284 3.877 1.00 95.38 84 GLU A C 1
ATOM 626 O O . GLU A 1 84 ? 2.385 -2.448 4.956 1.0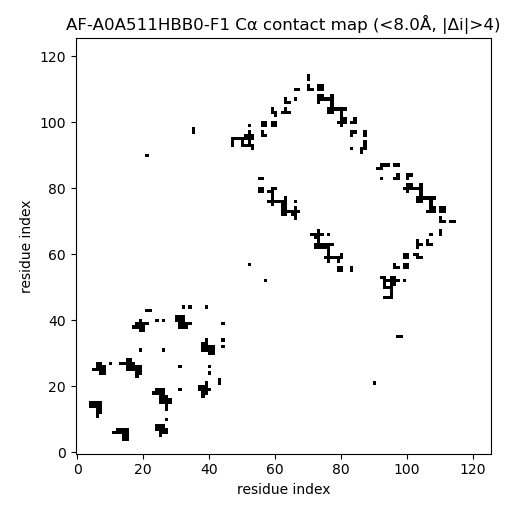0 95.38 84 GLU A O 1
ATOM 631 N N . LEU A 1 85 ? 2.299 -2.508 2.729 1.00 93.81 85 LEU A N 1
ATOM 632 C CA . LEU A 1 85 ? 0.894 -2.931 2.697 1.00 93.81 85 LEU A CA 1
ATOM 633 C C . LEU A 1 85 ? 0.673 -4.309 3.336 1.00 93.81 85 LEU A C 1
ATOM 635 O O . LEU A 1 85 ? -0.404 -4.587 3.870 1.00 93.81 85 LEU A O 1
ATOM 639 N N . ALA A 1 86 ? 1.654 -5.211 3.260 1.00 93.38 86 ALA A N 1
ATOM 640 C CA . ALA A 1 86 ? 1.601 -6.489 3.962 1.00 93.38 86 ALA A CA 1
ATOM 641 C C . ALA A 1 86 ? 1.707 -6.298 5.484 1.00 93.38 86 ALA A C 1
ATOM 643 O O . ALA A 1 86 ? 0.919 -6.888 6.222 1.00 93.38 86 ALA A O 1
ATOM 644 N N . ASP A 1 87 ? 2.604 -5.431 5.955 1.00 92.12 87 ASP A N 1
ATOM 645 C CA . ASP A 1 87 ? 2.763 -5.139 7.383 1.00 92.12 87 ASP A CA 1
ATOM 646 C C . ASP A 1 87 ? 1.551 -4.408 7.963 1.00 92.12 87 ASP A C 1
ATOM 648 O O . ASP A 1 87 ? 1.044 -4.801 9.013 1.00 92.12 87 ASP A O 1
ATOM 652 N N . ILE A 1 88 ? 0.994 -3.437 7.237 1.00 88.00 88 ILE A N 1
ATOM 653 C CA . ILE A 1 88 ? -0.246 -2.746 7.613 1.00 88.00 88 ILE A CA 1
ATOM 654 C C . ILE A 1 88 ? -1.427 -3.738 7.679 1.00 88.00 88 ILE A C 1
ATOM 656 O O . ILE A 1 88 ? -2.319 -3.601 8.517 1.00 88.00 88 ILE A O 1
ATOM 660 N N . ARG A 1 89 ? -1.472 -4.775 6.824 1.00 85.75 89 ARG A N 1
ATOM 661 C CA . ARG A 1 89 ? -2.476 -5.873 6.889 1.00 85.75 89 ARG A CA 1
ATOM 662 C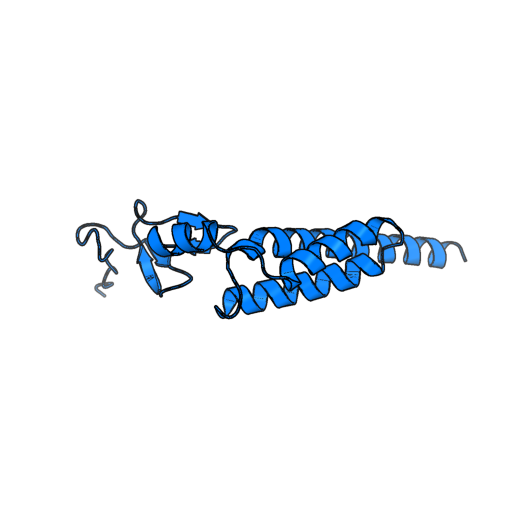 C . ARG A 1 89 ? -2.314 -6.777 8.093 1.00 85.75 89 ARG A C 1
ATOM 664 O O . ARG A 1 89 ? -3.319 -7.193 8.652 1.00 85.75 89 ARG A O 1
ATOM 671 N N . ARG A 1 90 ? -1.084 -7.036 8.518 1.00 85.19 90 ARG A N 1
ATOM 672 C CA . ARG A 1 90 ? -0.803 -7.833 9.717 1.00 85.19 90 ARG A CA 1
ATOM 673 C C . ARG A 1 90 ? -0.875 -7.025 11.016 1.00 85.19 90 ARG A C 1
ATOM 675 O O . ARG A 1 90 ? -0.666 -7.591 12.080 1.00 85.19 90 ARG A O 1
ATOM 682 N N . GLY A 1 91 ? -1.133 -5.717 10.937 1.00 82.06 91 GLY A N 1
ATOM 683 C CA . GLY A 1 91 ? -1.106 -4.815 12.093 1.00 82.06 91 GLY A CA 1
ATOM 684 C C . GLY A 1 91 ? 0.305 -4.514 12.616 1.00 82.06 91 GLY A C 1
ATOM 685 O O . GLY A 1 91 ? 0.440 -3.995 13.717 1.00 82.06 91 GLY A O 1
ATOM 686 N N . ALA A 1 92 ? 1.347 -4.828 11.841 1.00 84.88 92 ALA A N 1
ATOM 687 C CA . ALA A 1 92 ? 2.752 -4.631 12.203 1.00 84.88 92 ALA A CA 1
ATOM 688 C C . ALA A 1 92 ? 3.294 -3.237 11.826 1.00 84.88 92 ALA A C 1
ATOM 690 O O . ALA A 1 92 ? 4.383 -2.867 12.261 1.00 84.88 92 ALA A O 1
ATOM 691 N N . ALA A 1 93 ? 2.552 -2.466 11.025 1.00 86.62 93 ALA A N 1
ATOM 692 C CA . ALA A 1 93 ? 2.907 -1.105 10.628 1.00 86.62 93 ALA A CA 1
ATOM 693 C C . ALA A 1 93 ? 1.710 -0.139 10.756 1.00 86.62 93 ALA A C 1
ATOM 695 O O . ALA A 1 93 ? 0.558 -0.583 10.670 1.00 86.62 93 ALA A O 1
ATOM 696 N N . PRO A 1 94 ? 1.964 1.174 10.944 1.00 84.31 94 PRO A N 1
ATOM 697 C CA . PRO A 1 94 ? 0.923 2.193 11.061 1.00 84.31 94 PRO A CA 1
ATOM 698 C C . PRO A 1 94 ? 0.037 2.285 9.818 1.00 84.31 94 PRO A C 1
ATOM 700 O O . PRO A 1 94 ? 0.527 2.388 8.692 1.00 84.31 94 PRO A O 1
ATOM 703 N N . GLY A 1 95 ? -1.282 2.335 10.017 1.00 83.00 95 GLY A N 1
ATOM 704 C CA . GLY A 1 95 ? -2.249 2.434 8.915 1.00 83.00 95 GLY A CA 1
ATOM 705 C C . GLY A 1 95 ? -2.180 3.759 8.145 1.00 83.00 95 GLY A C 1
ATOM 706 O O . GLY A 1 95 ? -2.625 3.841 7.002 1.00 83.00 95 GLY A O 1
ATOM 707 N N . SER A 1 96 ? -1.585 4.799 8.729 1.00 85.69 96 SER A N 1
ATOM 708 C CA . SER A 1 96 ? -1.377 6.096 8.074 1.00 85.69 96 SER A CA 1
ATOM 709 C C . SER A 1 96 ? -0.466 6.032 6.845 1.00 85.69 96 SER A C 1
ATOM 711 O O . SER A 1 96 ? -0.582 6.862 5.942 1.00 85.69 96 SER A O 1
ATOM 713 N N . GLY A 1 97 ? 0.417 5.030 6.774 1.00 86.75 97 GLY A N 1
ATOM 714 C CA . GLY A 1 97 ? 1.279 4.783 5.619 1.00 86.75 97 GLY A CA 1
ATOM 715 C C . GLY A 1 97 ? 0.565 4.142 4.426 1.00 86.75 97 GLY A C 1
ATOM 716 O O . GLY A 1 97 ? 1.156 4.054 3.352 1.00 86.75 97 GLY A O 1
ATOM 717 N N . GLU A 1 98 ? -0.693 3.709 4.568 1.00 88.81 98 GLU A N 1
ATOM 718 C CA . GLU A 1 98 ? -1.380 2.902 3.551 1.00 88.81 98 GLU A CA 1
ATOM 719 C C . GLU A 1 98 ? -1.526 3.645 2.219 1.00 88.81 98 GLU A C 1
ATOM 721 O O . GLU A 1 98 ? -1.200 3.095 1.168 1.00 88.81 98 GLU A O 1
ATOM 726 N N . GLY A 1 99 ? -1.917 4.923 2.252 1.00 89.94 99 GLY A N 1
ATOM 727 C CA . GLY A 1 99 ? -2.020 5.746 1.042 1.00 89.94 99 GLY A CA 1
ATOM 728 C C . GLY A 1 99 ? -0.674 5.922 0.329 1.00 89.94 99 GLY A C 1
ATOM 729 O O . GLY A 1 99 ? -0.595 5.775 -0.890 1.00 89.94 99 GLY A O 1
ATOM 730 N N . TRP A 1 100 ? 0.398 6.153 1.093 1.00 91.56 100 TRP A N 1
ATOM 731 C CA . TRP A 1 100 ? 1.763 6.300 0.574 1.00 91.56 100 TRP A CA 1
ATOM 732 C C . TRP A 1 100 ? 2.246 5.006 -0.083 1.00 91.56 100 TRP A C 1
ATOM 734 O O . TRP A 1 100 ? 2.794 5.032 -1.183 1.00 91.56 100 TRP A O 1
ATOM 744 N N . ALA A 1 101 ? 1.991 3.868 0.560 1.00 94.12 101 ALA A N 1
ATOM 745 C CA . ALA A 1 101 ? 2.385 2.559 0.064 1.00 94.12 101 ALA A CA 1
ATOM 746 C C . ALA A 1 101 ? 1.587 2.133 -1.182 1.00 94.12 101 ALA A C 1
ATOM 748 O O . ALA A 1 101 ? 2.171 1.586 -2.119 1.00 94.12 101 ALA A O 1
ATOM 749 N N . VAL A 1 102 ? 0.278 2.424 -1.243 1.00 94.81 102 VAL A N 1
ATOM 750 C CA . VAL A 1 102 ? -0.540 2.216 -2.455 1.00 94.81 102 VAL A CA 1
ATOM 751 C C . VAL A 1 102 ? -0.033 3.078 -3.607 1.00 94.81 102 VAL A C 1
ATOM 753 O O . VAL A 1 102 ? 0.126 2.567 -4.717 1.00 94.81 102 VAL A O 1
ATOM 756 N N . LEU A 1 103 ? 0.249 4.359 -3.355 1.00 95.38 103 LEU A N 1
ATOM 757 C CA . LEU A 1 103 ? 0.764 5.268 -4.375 1.00 95.38 103 LEU A CA 1
ATOM 758 C C . LEU A 1 103 ? 2.127 4.798 -4.897 1.00 95.38 103 LEU A C 1
ATOM 760 O O . LEU A 1 103 ? 2.287 4.638 -6.104 1.00 95.38 103 LEU A O 1
ATOM 764 N N . ALA A 1 104 ? 3.069 4.493 -3.999 1.00 96.19 104 ALA A N 1
ATOM 765 C CA . ALA A 1 104 ? 4.390 3.977 -4.354 1.00 96.19 104 ALA A CA 1
ATOM 766 C C . ALA A 1 104 ? 4.304 2.687 -5.185 1.00 96.19 104 ALA A C 1
ATOM 768 O O . ALA A 1 104 ? 4.990 2.555 -6.196 1.00 96.19 104 ALA A O 1
ATOM 769 N N . ARG A 1 105 ? 3.414 1.760 -4.807 1.00 97.19 105 ARG A N 1
ATOM 770 C CA . ARG A 1 105 ? 3.168 0.522 -5.554 1.00 97.19 105 ARG A CA 1
ATOM 771 C C . ARG A 1 105 ? 2.630 0.795 -6.960 1.00 97.19 105 ARG A C 1
ATOM 773 O O . ARG A 1 105 ? 3.109 0.212 -7.924 1.00 97.19 105 ARG A O 1
ATOM 780 N N . ASN A 1 106 ? 1.619 1.646 -7.094 1.00 97.19 106 ASN A N 1
ATOM 781 C CA . ASN A 1 106 ? 1.009 1.908 -8.399 1.00 97.19 106 ASN A CA 1
ATOM 782 C C . ASN A 1 106 ? 1.987 2.642 -9.333 1.00 97.19 106 ASN A C 1
ATOM 784 O O . ASN A 1 106 ? 2.105 2.289 -10.503 1.00 97.19 106 ASN A O 1
ATOM 788 N N . VAL A 1 107 ? 2.734 3.612 -8.800 1.00 97.25 107 VAL A N 1
ATOM 789 C CA . VAL A 1 107 ? 3.794 4.317 -9.533 1.00 97.25 107 VAL A CA 1
ATOM 790 C C . VAL A 1 107 ? 4.920 3.354 -9.928 1.00 97.25 107 VAL A C 1
ATOM 792 O O . VAL A 1 107 ? 5.341 3.352 -11.078 1.00 97.25 107 VAL A O 1
ATOM 795 N N . GLY A 1 108 ? 5.344 2.459 -9.035 1.00 96.81 108 GLY A N 1
ATOM 796 C CA . GLY A 1 108 ? 6.347 1.445 -9.358 1.00 96.81 108 GLY A CA 1
ATOM 797 C C . GLY A 1 108 ? 5.927 0.509 -10.501 1.00 96.81 108 GLY A C 1
ATOM 798 O O . GLY A 1 108 ? 6.742 0.189 -11.363 1.00 96.81 108 GLY A O 1
ATOM 799 N N . TRP A 1 109 ? 4.647 0.125 -10.577 1.00 98.19 109 TRP A N 1
ATOM 800 C CA . TRP A 1 109 ? 4.111 -0.625 -11.724 1.00 98.19 109 TRP A CA 1
ATOM 801 C C . TRP A 1 109 ? 4.160 0.166 -13.032 1.00 98.19 109 TRP A C 1
ATOM 803 O O . TRP A 1 109 ? 4.445 -0.410 -14.082 1.00 98.19 109 TRP A O 1
ATOM 813 N N . PHE A 1 110 ? 3.934 1.480 -12.978 1.00 97.62 110 PHE A N 1
ATOM 814 C CA . PHE A 1 110 ? 4.147 2.347 -14.132 1.00 97.62 110 PHE A CA 1
ATOM 815 C C . PHE A 1 110 ? 5.616 2.308 -14.595 1.00 97.62 110 PHE A C 1
ATOM 817 O O . PHE A 1 110 ? 5.864 2.143 -15.790 1.00 97.62 110 PHE A O 1
ATOM 824 N N . HIS A 1 111 ? 6.594 2.366 -13.678 1.00 97.25 111 HIS A N 1
ATOM 825 C CA . HIS A 1 111 ? 8.014 2.249 -14.047 1.00 97.25 111 HIS A CA 1
ATOM 826 C C . HIS A 1 111 ? 8.349 0.888 -14.674 1.00 97.25 111 HIS A C 1
ATOM 828 O O . HIS A 1 111 ? 9.075 0.853 -15.667 1.00 97.25 111 HIS A O 1
ATOM 834 N N . VAL A 1 112 ? 7.787 -0.215 -14.158 1.00 97.69 112 VAL A N 1
ATOM 835 C CA . VAL A 1 112 ? 7.917 -1.555 -14.770 1.00 97.69 112 VAL A CA 1
ATOM 836 C C . VAL A 1 112 ? 7.401 -1.546 -16.209 1.00 97.69 112 VAL A C 1
ATOM 838 O O . VAL A 1 112 ? 8.105 -1.986 -17.116 1.00 97.69 112 VAL A O 1
ATOM 841 N N . ALA A 1 113 ? 6.192 -1.025 -16.432 1.00 97.56 113 ALA A N 1
ATOM 842 C CA . ALA A 1 113 ? 5.583 -0.989 -17.758 1.00 97.56 113 ALA A CA 1
ATOM 843 C C . ALA A 1 113 ? 6.430 -0.180 -18.754 1.00 97.56 113 ALA A C 1
ATOM 845 O O . ALA A 1 113 ? 6.655 -0.630 -19.877 1.00 97.56 113 ALA A O 1
ATOM 846 N N . MET A 1 114 ? 6.955 0.975 -18.332 1.00 97.06 114 MET A N 1
ATOM 847 C CA . MET A 1 114 ? 7.839 1.795 -19.165 1.00 97.06 114 MET A CA 1
ATOM 848 C C . MET A 1 114 ? 9.138 1.069 -19.522 1.00 97.06 114 MET A C 1
ATOM 850 O O . MET A 1 114 ? 9.528 1.075 -20.686 1.00 97.06 114 MET A O 1
ATOM 854 N N . LEU A 1 115 ? 9.778 0.393 -18.563 1.00 96.38 115 LEU A N 1
ATOM 855 C CA . LEU A 1 115 ? 10.990 -0.392 -18.828 1.00 96.38 115 LEU A CA 1
ATOM 856 C C . LEU A 1 115 ? 10.745 -1.517 -19.835 1.00 96.38 115 LEU A C 1
ATOM 858 O O . LEU A 1 115 ? 11.563 -1.715 -20.730 1.00 96.38 115 LEU A O 1
ATOM 862 N N . VAL A 1 116 ? 9.615 -2.220 -19.724 1.00 96.81 116 VAL A N 1
ATOM 863 C CA . VAL A 1 116 ? 9.234 -3.267 -20.682 1.00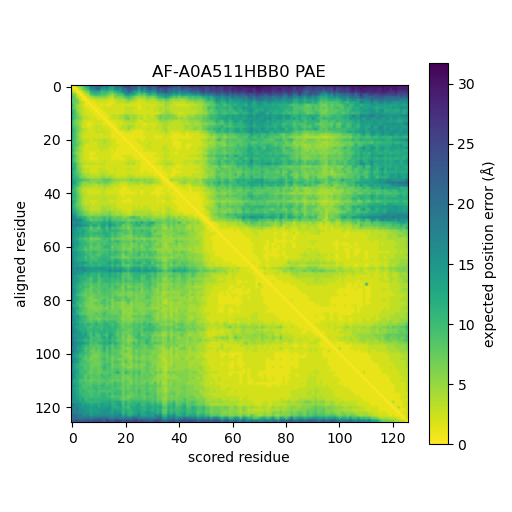 96.81 116 VAL A CA 1
ATOM 864 C C . VAL A 1 116 ? 9.031 -2.676 -22.077 1.00 96.81 116 VAL A C 1
ATOM 866 O O . VAL A 1 116 ? 9.579 -3.201 -23.042 1.00 96.81 116 VAL A O 1
ATOM 869 N N . ILE A 1 117 ? 8.299 -1.564 -22.193 1.00 96.88 117 ILE A N 1
ATOM 870 C CA . ILE A 1 117 ? 8.053 -0.895 -23.479 1.00 96.88 117 ILE A CA 1
ATOM 871 C C . ILE A 1 117 ? 9.366 -0.427 -24.120 1.00 96.88 117 ILE A C 1
ATOM 873 O O . ILE A 1 117 ? 9.588 -0.676 -25.304 1.00 96.88 117 ILE A O 1
ATOM 877 N N . ILE A 1 118 ? 10.251 0.208 -23.346 1.00 95.12 118 ILE A N 1
ATOM 878 C CA . ILE A 1 118 ? 11.563 0.662 -23.826 1.00 95.12 118 ILE A CA 1
ATOM 879 C C . ILE A 1 118 ? 12.409 -0.536 -24.268 1.00 95.12 118 ILE A C 1
ATOM 881 O O . ILE A 1 118 ? 12.959 -0.517 -25.367 1.00 95.12 118 ILE A O 1
ATOM 885 N N . GLY A 1 119 ? 12.482 -1.591 -23.452 1.00 95.31 119 GLY A N 1
ATOM 886 C CA . GLY A 1 119 ? 13.252 -2.798 -23.756 1.00 95.31 119 GLY A CA 1
ATOM 887 C C . GLY A 1 119 ? 12.779 -3.496 -25.031 1.00 95.31 119 GLY A C 1
ATOM 888 O O . GLY A 1 119 ? 13.599 -3.827 -25.884 1.00 95.31 119 GLY A O 1
ATOM 889 N N . LEU A 1 120 ? 11.462 -3.648 -25.208 1.00 97.00 120 LEU A N 1
ATOM 890 C CA . LEU A 1 120 ? 10.873 -4.175 -26.443 1.00 97.00 120 LEU A CA 1
ATOM 891 C C . LEU A 1 120 ? 11.182 -3.273 -27.641 1.00 97.00 120 LEU A C 1
ATOM 893 O O . LEU A 1 120 ? 11.566 -3.764 -28.697 1.00 97.00 120 LEU A O 1
ATOM 897 N N . GLY A 1 121 ? 11.061 -1.954 -27.479 1.00 96.31 121 GLY A N 1
ATOM 898 C CA . GLY A 1 121 ? 11.374 -0.992 -28.533 1.00 96.31 121 GLY A CA 1
ATOM 899 C C . GLY A 1 121 ? 12.837 -1.039 -28.977 1.00 96.31 121 GLY A C 1
ATOM 900 O O . GLY A 1 121 ? 13.111 -0.892 -30.164 1.00 96.31 121 GLY A O 1
ATOM 901 N N . VAL A 1 122 ? 13.773 -1.270 -28.053 1.00 95.69 122 VAL A N 1
ATOM 902 C CA . VAL A 1 122 ? 15.193 -1.474 -28.377 1.00 95.69 122 VAL A CA 1
ATOM 903 C C . VAL A 1 122 ? 15.399 -2.819 -29.076 1.00 95.69 122 VAL A C 1
ATOM 905 O O . VAL A 1 122 ? 16.034 -2.857 -30.123 1.00 95.69 122 VAL A O 1
ATOM 908 N N . ALA A 1 123 ? 14.820 -3.901 -28.548 1.00 94.69 123 ALA A N 1
ATOM 909 C CA . ALA A 1 123 ? 14.977 -5.249 -29.095 1.00 94.69 123 ALA A CA 1
ATOM 910 C C . ALA A 1 123 ? 14.384 -5.4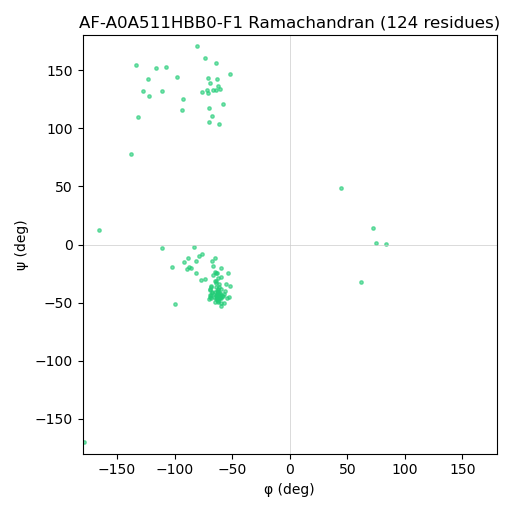21 -30.503 1.00 94.69 123 ALA A C 1
ATOM 912 O O . ALA A 1 123 ? 14.895 -6.211 -31.279 1.00 94.69 123 ALA A O 1
ATOM 913 N N . LEU A 1 124 ? 13.314 -4.692 -30.837 1.00 95.44 124 LEU A N 1
ATOM 914 C CA . LEU A 1 124 ? 12.698 -4.720 -32.170 1.00 95.44 124 LEU A CA 1
ATOM 915 C C . LEU A 1 124 ? 13.423 -3.835 -33.198 1.00 95.44 124 LEU A C 1
ATOM 917 O O . LEU A 1 124 ? 13.116 -3.911 -34.386 1.00 95.44 124 LEU A O 1
ATOM 921 N N . ARG A 1 125 ? 14.315 -2.941 -32.750 1.00 89.19 125 ARG A N 1
ATOM 922 C CA . ARG A 1 125 ? 15.078 -2.021 -33.614 1.00 89.19 125 ARG A CA 1
ATOM 923 C C . ARG A 1 125 ? 16.520 -2.465 -33.849 1.00 89.19 125 ARG A C 1
ATOM 925 O O . ARG A 1 125 ? 17.139 -1.931 -34.767 1.00 89.19 125 ARG A O 1
ATOM 932 N N . GLY A 1 126 ? 17.048 -3.341 -32.995 1.00 73.50 126 GLY A N 1
ATOM 933 C CA . GLY A 1 126 ? 18.345 -4.002 -33.168 1.00 73.50 126 GLY A CA 1
ATOM 934 C C . GLY A 1 126 ? 18.209 -5.264 -34.000 1.00 73.50 126 GLY A C 1
ATOM 935 O O . GLY A 1 126 ? 19.160 -5.537 -34.760 1.00 73.50 126 GLY A O 1
#

Mean predicted aligned error: 6.6 Å

Radius of gyration: 19.77 Å; Cα contacts (8 Å, |Δi|>4): 215; chains: 1; bounding box: 50×32×54 Å